Protein AF-A0A962RLP8-F1 (afdb_monomer)

Secondary structure (DSSP, 8-state):
-HHHHHHHHHHHHHHHHHHHHHHHHHHHHHT-HHHHTHHHHHHHHHHHHHHHHHHHHHHHHHHT-TTSHHHHHH--TTS-HHHHHHGGG-

Mean predicted aligned error: 3.67 Å

Nearest PDB structures (foldseek):
  5och-assembly4_H  TM=4.421E-01  e=5.356E+00  Homo sapiens
  7a0g-assembly1_HHH  TM=3.866E-01  e=5.660E+00  Serratia marcescens
  5och-assembly1_B  TM=4.647E-01  e=9.303E+00  Homo sapiens

Sequence (90 aa):
MYAELGHFALTLALAVALVQATLPHWGASRGDRSLMALAPSSALLGFALVALSFVCLVAGYLGSDFSITNVWENSHSAKPLIYKISGVWG

pLDDT: mean 93.96, std 4.46, range [79.25, 98.62]

Solvent-accessible surface area (backbone atoms only — not comparable to full-atom values): 4688 Å² total; per-residue (Å²): 108,50,65,59,53,15,53,51,30,40,54,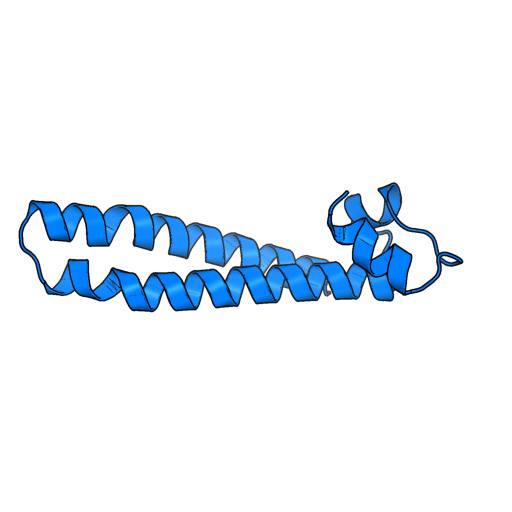50,20,50,56,34,45,53,48,40,62,45,44,20,52,53,14,60,76,69,70,37,65,72,38,38,60,44,35,66,59,31,48,54,51,26,50,52,24,43,52,50,18,50,52,24,50,49,51,32,36,75,69,57,41,59,88,41,64,68,36,48,76,48,47,60,88,87,54,56,68,72,56,28,59,60,26,75,79,108

Foldseek 3Di:
DLQVLLVVLLVVLVVLVVLLVPQLVVCVVVVNPVSVVSNVVSVVSSVVSNVSSLVSLLVCLQVCVVVPVLSVVQHDDPDDSVSSNVSSVD

Radius of gyration: 17.37 Å; Cα contacts (8 Å, |Δi|>4): 100; chains: 1; bounding box: 35×22×48 Å

Structure (mmCIF, N/CA/C/O backbone):
data_AF-A0A962RLP8-F1
#
_entry.id   AF-A0A962RLP8-F1
#
loop_
_atom_site.group_PDB
_atom_site.id
_atom_site.type_symbol
_atom_site.label_atom_id
_atom_site.label_alt_id
_atom_site.label_comp_id
_atom_site.label_asym_id
_atom_site.label_entity_id
_atom_site.label_seq_id
_atom_site.pdbx_PDB_ins_code
_atom_site.Cartn_x
_atom_site.Cartn_y
_atom_site.Cartn_z
_atom_site.occupancy
_atom_site.B_iso_or_equiv
_atom_site.auth_seq_id
_atom_site.auth_comp_id
_atom_site.auth_asym_id
_atom_site.auth_atom_id
_atom_site.pdbx_PDB_model_num
ATOM 1 N N . MET A 1 1 ? 10.375 -13.232 -9.134 1.00 79.25 1 MET A N 1
ATOM 2 C CA . MET A 1 1 ? 10.564 -12.966 -7.689 1.00 79.25 1 MET A CA 1
ATOM 3 C C . MET A 1 1 ? 9.940 -11.671 -7.187 1.00 79.25 1 MET A C 1
ATOM 5 O O . MET A 1 1 ? 9.172 -11.752 -6.237 1.00 79.25 1 MET A O 1
ATOM 9 N N . TYR A 1 2 ? 10.204 -10.491 -7.775 1.00 89.62 2 TYR A N 1
ATOM 10 C CA . TYR A 1 2 ? 9.555 -9.247 -7.307 1.00 89.62 2 TYR A CA 1
ATOM 11 C C . TYR A 1 2 ? 8.027 -9.292 -7.434 1.00 89.62 2 TYR A C 1
ATOM 13 O O . TYR A 1 2 ? 7.329 -8.879 -6.511 1.00 89.62 2 TYR A O 1
ATOM 21 N N . ALA A 1 3 ? 7.517 -9.856 -8.534 1.00 93.25 3 ALA A N 1
ATOM 22 C CA . ALA A 1 3 ? 6.085 -10.031 -8.753 1.00 93.25 3 ALA A CA 1
ATOM 23 C C . ALA A 1 3 ? 5.419 -10.855 -7.636 1.00 93.25 3 ALA A C 1
ATOM 25 O O . ALA A 1 3 ? 4.442 -10.401 -7.049 1.00 93.25 3 ALA A O 1
ATOM 26 N N . GLU A 1 4 ? 5.970 -12.027 -7.298 1.00 95.81 4 GLU A N 1
ATOM 27 C CA . GLU A 1 4 ? 5.407 -12.920 -6.274 1.00 95.81 4 GLU A CA 1
ATOM 28 C C . GLU A 1 4 ? 5.423 -12.274 -4.883 1.00 95.81 4 GLU A C 1
ATOM 30 O O . GLU A 1 4 ? 4.419 -12.317 -4.171 1.00 95.81 4 GLU A O 1
ATOM 35 N N . LEU A 1 5 ? 6.532 -11.619 -4.515 1.00 96.19 5 LEU A N 1
ATOM 36 C CA . LEU A 1 5 ? 6.654 -10.918 -3.234 1.00 96.19 5 LEU A CA 1
ATOM 37 C C . LEU A 1 5 ? 5.658 -9.757 -3.125 1.00 96.19 5 LEU A C 1
ATOM 39 O O . LEU A 1 5 ? 4.997 -9.612 -2.097 1.00 96.19 5 LEU A O 1
ATOM 43 N N . GLY A 1 6 ? 5.527 -8.953 -4.185 1.00 96.75 6 GLY A N 1
ATOM 44 C CA . GLY A 1 6 ? 4.567 -7.854 -4.226 1.00 96.75 6 GLY A CA 1
ATOM 45 C C . GLY A 1 6 ? 3.126 -8.350 -4.109 1.00 96.75 6 GLY A C 1
ATOM 46 O O . GLY A 1 6 ? 2.367 -7.847 -3.284 1.00 96.75 6 GLY A O 1
ATOM 47 N N . HIS A 1 7 ? 2.771 -9.401 -4.853 1.00 96.31 7 HIS A N 1
ATOM 48 C CA . HIS A 1 7 ? 1.431 -9.994 -4.804 1.00 96.31 7 HIS A CA 1
ATOM 49 C C . HIS A 1 7 ? 1.095 -10.563 -3.420 1.00 96.31 7 HIS A C 1
ATOM 51 O O . HIS A 1 7 ? -0.011 -10.362 -2.907 1.00 96.31 7 HIS A O 1
ATOM 57 N N . PHE A 1 8 ? 2.056 -11.241 -2.789 1.00 97.69 8 PHE A N 1
ATOM 58 C CA . PHE A 1 8 ? 1.903 -11.746 -1.428 1.00 97.69 8 PHE A CA 1
ATOM 59 C C . PHE A 1 8 ? 1.702 -10.605 -0.423 1.00 97.69 8 PHE A C 1
ATOM 61 O O . PHE A 1 8 ? 0.757 -10.643 0.369 1.00 97.69 8 PHE A O 1
ATOM 68 N N . ALA A 1 9 ? 2.535 -9.561 -0.490 1.00 98.06 9 ALA A N 1
ATOM 69 C CA . ALA A 1 9 ? 2.412 -8.387 0.371 1.00 98.06 9 ALA A CA 1
ATOM 70 C C . ALA A 1 9 ? 1.046 -7.701 0.210 1.00 98.06 9 ALA A C 1
ATOM 72 O O . ALA A 1 9 ? 0.412 -7.361 1.210 1.00 98.06 9 ALA A O 1
ATOM 73 N N . LEU A 1 10 ? 0.553 -7.563 -1.025 1.00 97.75 10 LEU A N 1
ATOM 74 C CA . LEU A 1 10 ? -0.755 -6.969 -1.308 1.00 97.75 10 LEU A CA 1
ATOM 75 C C . LEU A 1 10 ? -1.916 -7.824 -0.780 1.00 97.75 10 LEU A C 1
ATOM 77 O O . LEU A 1 10 ? -2.871 -7.295 -0.214 1.00 97.75 10 LEU A O 1
ATOM 81 N N . THR A 1 11 ? -1.816 -9.149 -0.907 1.00 98.38 11 THR A N 1
ATOM 82 C CA . THR A 1 11 ? -2.817 -10.082 -0.364 1.00 98.38 11 THR A CA 1
ATOM 83 C C . THR A 1 11 ? -2.876 -9.995 1.163 1.00 98.38 11 THR A C 1
ATOM 85 O O . THR A 1 11 ? -3.958 -9.967 1.750 1.00 98.38 11 THR A O 1
ATOM 88 N N . LEU A 1 12 ? -1.720 -9.887 1.824 1.00 98.25 12 LEU A N 1
ATOM 89 C CA . LEU A 1 12 ? -1.666 -9.688 3.270 1.00 98.25 12 LEU A CA 1
ATOM 90 C C . LEU A 1 12 ? -2.202 -8.306 3.673 1.00 98.25 12 LEU A C 1
ATOM 92 O O . LEU A 1 12 ? -2.929 -8.199 4.660 1.00 98.25 12 LEU A O 1
ATOM 96 N N . ALA A 1 13 ? -1.906 -7.262 2.892 1.00 98.56 13 ALA A N 1
ATOM 97 C CA . ALA A 1 13 ? -2.451 -5.924 3.113 1.00 98.56 13 ALA A CA 1
ATOM 98 C C . ALA A 1 13 ? -3.983 -5.928 3.071 1.00 98.56 13 ALA A C 1
ATOM 100 O O . ALA A 1 13 ? -4.614 -5.294 3.914 1.00 98.56 13 ALA A O 1
ATOM 101 N N . LEU A 1 14 ? -4.581 -6.686 2.146 1.00 98.44 14 LEU A N 1
ATOM 102 C CA . LEU A 1 14 ? -6.030 -6.864 2.068 1.00 98.44 14 LEU A CA 1
ATOM 103 C C . LEU A 1 14 ? -6.595 -7.500 3.345 1.00 98.44 14 LEU A C 1
ATOM 105 O O . LEU A 1 14 ? -7.581 -7.006 3.891 1.00 98.44 14 LEU A O 1
ATOM 109 N N . ALA A 1 15 ? -5.958 -8.554 3.862 1.00 98.38 15 ALA A N 1
ATOM 110 C CA . ALA A 1 15 ? -6.376 -9.176 5.117 1.00 98.38 15 ALA A CA 1
ATOM 111 C C . ALA A 1 15 ? -6.302 -8.188 6.298 1.00 98.38 15 ALA A C 1
ATOM 113 O O . ALA A 1 15 ? -7.243 -8.087 7.087 1.00 98.38 15 ALA A O 1
ATOM 114 N N . VAL A 1 16 ? -5.221 -7.404 6.386 1.00 98.31 16 VAL A N 1
ATOM 115 C CA . VAL A 1 16 ? -5.063 -6.358 7.411 1.00 98.31 16 VAL A CA 1
ATOM 116 C C . VAL A 1 16 ? -6.106 -5.249 7.246 1.00 98.31 16 VAL A C 1
ATOM 118 O O . VAL A 1 16 ? -6.662 -4.792 8.242 1.00 98.31 16 VAL A O 1
ATOM 121 N N . ALA A 1 17 ? -6.434 -4.857 6.014 1.00 98.12 17 ALA A N 1
ATOM 122 C CA . ALA A 1 17 ? -7.459 -3.856 5.732 1.00 98.12 17 ALA A CA 1
ATOM 123 C C . ALA A 1 17 ? -8.854 -4.322 6.173 1.00 98.12 17 ALA A C 1
ATOM 125 O O . ALA A 1 17 ? -9.606 -3.533 6.745 1.00 98.12 17 ALA A O 1
ATOM 126 N N . LEU A 1 18 ? -9.190 -5.604 5.985 1.00 98.12 18 LEU A N 1
ATOM 127 C CA . LEU A 1 18 ? -10.442 -6.173 6.497 1.00 98.12 18 LEU A CA 1
ATOM 128 C C . LEU A 1 18 ? -10.501 -6.112 8.028 1.00 98.12 18 LEU A C 1
ATOM 130 O O . LEU A 1 18 ? -11.524 -5.720 8.591 1.00 98.12 18 LEU A O 1
ATOM 134 N N . VAL A 1 19 ? -9.398 -6.439 8.705 1.00 96.81 19 VAL A N 1
ATOM 135 C CA . VAL A 1 19 ? -9.287 -6.315 10.167 1.00 96.81 19 VAL A CA 1
ATOM 136 C C . VAL A 1 19 ? -9.454 -4.858 10.605 1.00 96.81 19 VAL A C 1
ATOM 138 O O . VAL A 1 19 ? -10.265 -4.579 11.488 1.00 96.81 19 VAL A O 1
ATOM 141 N N . GLN A 1 20 ? -8.745 -3.926 9.964 1.00 97.19 20 GLN A N 1
ATOM 142 C CA . GLN A 1 20 ? -8.808 -2.492 10.256 1.00 97.19 20 GLN A CA 1
ATOM 143 C C . GLN A 1 20 ? -10.201 -1.896 10.014 1.00 97.19 20 GLN A C 1
ATOM 145 O O . GLN A 1 20 ? -10.624 -1.013 10.758 1.00 97.19 20 GLN A O 1
ATOM 150 N N . ALA A 1 21 ? -10.917 -2.356 8.987 1.00 96.81 21 ALA A N 1
ATOM 151 C CA . ALA A 1 21 ? -12.254 -1.867 8.659 1.00 96.81 21 ALA A CA 1
ATOM 152 C C . ALA A 1 21 ? -13.325 -2.404 9.620 1.00 96.81 21 ALA A C 1
ATOM 154 O O . ALA A 1 21 ? -14.287 -1.702 9.926 1.00 96.81 21 ALA A O 1
ATOM 155 N N . THR A 1 22 ? -13.169 -3.639 10.104 1.00 97.38 22 THR A N 1
ATOM 156 C CA . THR A 1 22 ? -14.206 -4.325 10.890 1.00 97.38 22 THR A CA 1
ATOM 157 C C . THR A 1 22 ? -14.005 -4.195 12.398 1.00 97.38 22 THR A C 1
ATOM 159 O O . THR A 1 22 ? -14.920 -3.747 13.093 1.00 97.38 22 THR A O 1
ATOM 162 N N . LEU A 1 23 ? -12.830 -4.552 12.930 1.00 96.62 23 LEU A N 1
ATOM 163 C CA . LEU A 1 23 ? -12.638 -4.687 14.379 1.00 96.62 23 LEU A CA 1
ATOM 164 C C . LEU A 1 23 ? -12.692 -3.350 15.130 1.00 96.62 23 LEU A C 1
ATOM 166 O O . LEU A 1 23 ? -13.447 -3.272 16.099 1.00 96.62 23 LEU A O 1
ATOM 170 N N . PRO A 1 24 ? -11.989 -2.279 14.713 1.00 96.19 24 PRO A N 1
ATOM 171 C CA . PRO A 1 24 ? -12.073 -0.994 15.400 1.00 96.19 24 PRO A CA 1
ATOM 172 C C . PRO A 1 24 ? -13.457 -0.357 15.296 1.00 9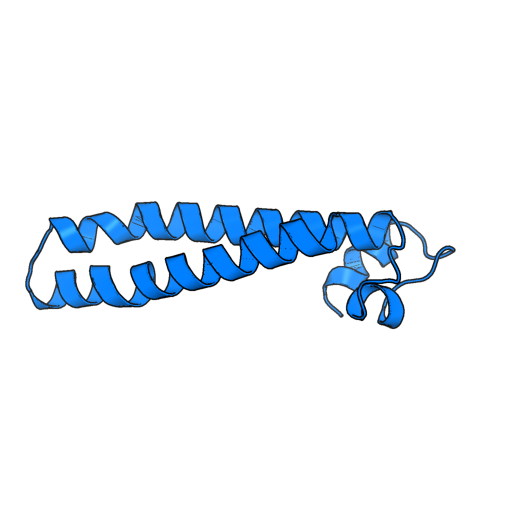6.19 24 PRO A C 1
ATOM 174 O O . PRO A 1 24 ? -13.918 0.262 16.253 1.00 96.19 24 PRO A O 1
ATOM 177 N N . HIS A 1 25 ? -14.140 -0.537 14.160 1.00 94.75 25 HIS A N 1
ATOM 178 C CA . HIS A 1 25 ? -15.499 -0.034 13.968 1.00 94.75 25 HIS A CA 1
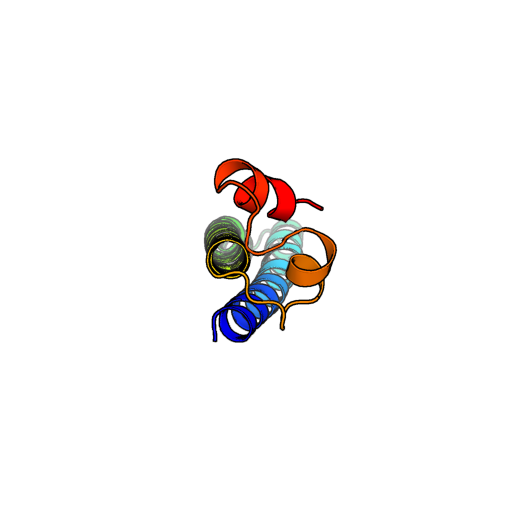ATOM 179 C C . HIS A 1 25 ? -16.486 -0.738 14.906 1.00 94.75 25 HIS A C 1
ATOM 181 O O . HIS A 1 25 ? -17.271 -0.093 15.605 1.00 94.75 25 HIS A O 1
ATOM 187 N N . TRP A 1 26 ? -16.389 -2.065 15.000 1.00 96.62 26 TRP A N 1
ATOM 188 C CA . TRP A 1 26 ? -17.180 -2.837 15.949 1.00 96.62 26 TRP A CA 1
ATOM 189 C C . TRP A 1 26 ? -16.827 -2.504 17.405 1.00 96.62 26 TRP A C 1
ATOM 191 O O . TRP A 1 26 ? -17.726 -2.318 18.227 1.00 96.62 26 TRP A O 1
ATOM 201 N N . GLY A 1 27 ? -15.540 -2.331 17.713 1.00 96.50 27 GLY A N 1
ATOM 202 C CA . GLY A 1 27 ? -15.056 -1.880 19.017 1.00 96.50 27 GLY A CA 1
ATOM 203 C C . GLY A 1 27 ? -15.654 -0.540 19.433 1.00 96.50 2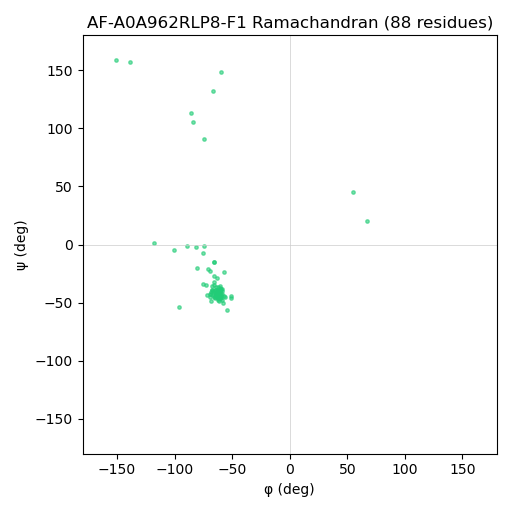7 GLY A C 1
ATOM 204 O O . GLY A 1 27 ? -16.166 -0.416 20.544 1.00 96.50 27 GLY A O 1
ATOM 205 N N . ALA A 1 28 ? -15.690 0.430 18.517 1.00 95.38 28 ALA A N 1
ATOM 206 C CA . ALA A 1 28 ? -16.308 1.731 18.753 1.00 95.38 28 ALA A CA 1
ATOM 207 C C . ALA A 1 28 ? -17.809 1.611 19.059 1.00 95.38 28 ALA A C 1
ATOM 209 O O . ALA A 1 28 ? -18.294 2.265 19.980 1.00 95.38 28 ALA A O 1
ATOM 210 N N . SER A 1 29 ? -18.531 0.726 18.358 1.00 95.31 29 SER A N 1
ATOM 211 C CA . SER A 1 29 ? -19.963 0.492 18.614 1.00 95.31 29 SER A CA 1
ATOM 212 C C . SER A 1 29 ? -20.252 -0.123 19.991 1.00 95.31 29 SER A C 1
ATOM 214 O O . SER A 1 29 ? -21.328 0.088 20.546 1.00 95.31 29 SER A O 1
ATOM 216 N N . ARG A 1 30 ? -19.294 -0.868 20.560 1.00 94.81 30 ARG A N 1
ATOM 217 C CA . ARG A 1 30 ? -19.417 -1.530 21.870 1.00 94.81 30 ARG A CA 1
ATOM 218 C C . ARG A 1 30 ? -18.724 -0.790 23.016 1.00 94.81 30 ARG A C 1
ATOM 220 O O . ARG A 1 30 ? -18.833 -1.222 24.159 1.00 94.81 30 ARG A O 1
ATOM 227 N N . GLY A 1 31 ? -18.004 0.295 22.728 1.00 94.69 31 GLY A N 1
ATOM 228 C CA . GLY A 1 31 ? -17.151 0.972 23.709 1.00 94.69 31 GLY A CA 1
ATOM 229 C C . GLY A 1 31 ? -15.938 0.140 24.152 1.00 94.69 31 GLY A C 1
ATOM 230 O O . GLY A 1 31 ? -15.372 0.397 25.216 1.00 94.69 31 GLY A O 1
ATOM 231 N N . ASP A 1 32 ? -15.533 -0.859 23.362 1.00 96.62 32 ASP A N 1
ATOM 232 C CA . ASP A 1 32 ? -14.404 -1.732 23.677 1.00 96.62 32 ASP A CA 1
ATOM 233 C C . ASP A 1 32 ? -13.082 -1.089 23.240 1.00 96.62 32 ASP A C 1
ATOM 235 O O . ASP A 1 32 ? -12.725 -1.049 22.057 1.00 96.62 32 ASP A O 1
ATOM 239 N N . ARG A 1 33 ? -12.323 -0.607 24.229 1.00 94.75 33 ARG A N 1
ATOM 240 C CA . ARG A 1 33 ? -11.033 0.060 24.011 1.00 94.75 33 ARG A CA 1
ATOM 241 C C . ARG A 1 33 ? -9.980 -0.854 23.389 1.00 94.75 33 ARG A C 1
ATOM 243 O O . ARG A 1 33 ? -9.104 -0.347 22.693 1.00 94.75 33 ARG A O 1
ATOM 250 N N . SER A 1 34 ? -10.044 -2.165 23.626 1.00 95.25 34 SER A N 1
ATOM 251 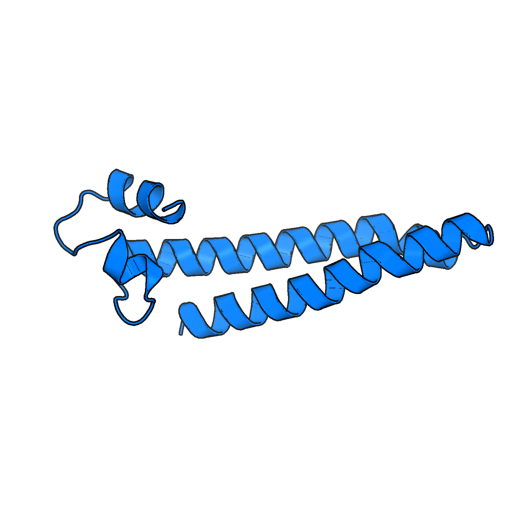C CA . SER A 1 34 ? -9.054 -3.111 23.099 1.00 95.25 34 SER A CA 1
ATOM 252 C C . SER A 1 34 ? -9.173 -3.246 21.580 1.00 95.25 34 SER A C 1
ATOM 254 O O . SER A 1 34 ? -8.182 -3.119 20.863 1.00 95.25 34 SER A O 1
ATOM 256 N N . LEU A 1 35 ? -10.403 -3.383 21.080 1.00 94.75 35 LEU A N 1
ATOM 257 C CA . LEU A 1 35 ? -10.701 -3.448 19.652 1.00 94.75 35 LEU A CA 1
ATOM 258 C C . LEU A 1 35 ? -10.431 -2.112 18.952 1.00 94.75 35 LEU A C 1
ATOM 260 O O . LEU A 1 35 ? -9.885 -2.090 17.850 1.00 94.75 35 LEU A O 1
ATOM 264 N N . MET A 1 36 ? -10.748 -0.989 19.603 1.00 96.38 36 MET A N 1
ATOM 265 C CA . MET A 1 36 ? -10.436 0.345 19.075 1.00 96.38 36 MET A CA 1
ATOM 266 C C . MET A 1 36 ? -8.924 0.585 18.951 1.00 96.38 36 MET A C 1
ATOM 268 O O . MET A 1 36 ? -8.478 1.199 17.981 1.00 96.38 36 MET A O 1
ATOM 272 N N . ALA A 1 37 ? -8.123 0.071 19.891 1.00 96.25 37 ALA A N 1
ATOM 273 C CA . ALA A 1 37 ? -6.668 0.225 19.883 1.00 96.25 37 ALA A CA 1
ATOM 274 C C . ALA A 1 37 ? -5.975 -0.485 18.704 1.00 96.25 37 ALA A C 1
ATOM 276 O O . ALA A 1 37 ? -4.831 -0.162 18.390 1.00 96.25 37 ALA A O 1
ATOM 277 N N . LEU A 1 38 ? -6.660 -1.401 18.007 1.00 96.69 38 LEU A N 1
ATOM 278 C CA . LEU A 1 38 ? -6.129 -2.062 16.811 1.00 96.69 38 LEU A CA 1
ATOM 279 C C . LEU A 1 38 ? -6.045 -1.130 15.592 1.00 96.69 38 LEU A C 1
ATOM 281 O O . LEU A 1 38 ? -5.272 -1.412 14.675 1.00 96.69 38 LEU A O 1
ATOM 285 N N . ALA A 1 39 ? -6.802 -0.026 15.561 1.00 96.12 39 ALA A N 1
ATOM 286 C CA . ALA A 1 39 ? -6.837 0.899 14.424 1.00 96.12 39 ALA A CA 1
ATOM 287 C C . ALA A 1 39 ? -5.450 1.436 14.009 1.00 96.12 39 ALA A C 1
ATOM 289 O O . ALA A 1 39 ? -5.074 1.237 12.853 1.00 96.12 39 ALA A O 1
ATOM 290 N N . PRO A 1 40 ? -4.653 2.075 14.891 1.00 97.06 40 PRO A N 1
ATOM 291 C CA . PRO A 1 40 ? -3.357 2.627 14.497 1.00 97.06 40 PRO A CA 1
ATOM 292 C C . PRO A 1 40 ? -2.357 1.551 14.052 1.00 97.06 40 PRO A C 1
ATOM 294 O O . PRO A 1 40 ? -1.665 1.732 13.052 1.00 97.06 40 PRO A O 1
ATOM 297 N N . SER A 1 41 ? -2.290 0.415 14.753 1.00 96.81 41 SER A N 1
ATOM 298 C CA . SER A 1 41 ? -1.346 -0.659 14.421 1.00 96.81 41 SER A CA 1
ATOM 299 C C . SER A 1 41 ? -1.683 -1.337 13.093 1.00 96.81 41 SER A C 1
ATOM 301 O O . SER A 1 41 ? -0.784 -1.577 12.288 1.00 96.81 41 SER A O 1
ATOM 303 N N . SER A 1 42 ? -2.966 -1.612 12.839 1.00 97.44 42 SER A N 1
ATOM 304 C CA . SER A 1 42 ? -3.408 -2.183 11.561 1.00 97.44 42 SER A CA 1
ATOM 305 C C . SER A 1 42 ? -3.230 -1.203 10.398 1.00 97.44 42 SER A C 1
ATOM 307 O O . SER A 1 42 ? -2.783 -1.627 9.337 1.00 97.44 42 SER A O 1
ATOM 309 N N . ALA A 1 43 ? -3.433 0.101 10.617 1.00 97.94 43 ALA A N 1
ATOM 310 C CA . ALA A 1 43 ? -3.155 1.133 9.616 1.00 97.94 43 ALA A CA 1
ATOM 311 C C . ALA A 1 43 ? -1.675 1.203 9.226 1.00 97.94 43 ALA A C 1
ATOM 313 O O . ALA A 1 43 ? -1.349 1.228 8.039 1.00 97.94 43 ALA A O 1
ATOM 314 N N . LEU A 1 44 ? -0.771 1.193 10.210 1.00 98.44 44 LEU A N 1
ATOM 315 C CA . LEU A 1 44 ? 0.673 1.204 9.958 1.00 98.44 44 LEU A CA 1
ATOM 316 C C . LEU A 1 44 ? 1.130 -0.064 9.231 1.00 98.44 44 LEU A C 1
ATOM 318 O O . LEU A 1 44 ? 1.901 0.021 8.274 1.00 98.44 44 LEU A O 1
ATOM 322 N N . LEU A 1 45 ? 0.631 -1.229 9.650 1.00 98.31 45 LEU A N 1
ATOM 323 C CA . LEU A 1 45 ? 0.947 -2.498 9.001 1.00 98.31 45 LEU A CA 1
ATOM 324 C C . LEU A 1 45 ? 0.402 -2.546 7.566 1.00 98.31 45 LEU A C 1
ATOM 326 O O . LEU A 1 45 ? 1.132 -2.917 6.650 1.00 98.31 45 LEU A O 1
ATOM 330 N N . GLY A 1 46 ? -0.847 -2.127 7.357 1.00 98.56 46 GLY A N 1
ATOM 331 C CA . GLY A 1 46 ? -1.464 -2.044 6.035 1.00 98.56 46 GLY A CA 1
ATOM 332 C C . GLY A 1 46 ? -0.689 -1.112 5.106 1.00 98.56 46 GLY A C 1
ATOM 333 O O . GLY A 1 46 ? -0.352 -1.502 3.989 1.00 98.56 46 GLY A O 1
ATOM 334 N N . PHE A 1 47 ? -0.315 0.076 5.589 1.00 98.50 47 PHE A N 1
ATOM 335 C CA . PHE A 1 47 ? 0.522 1.013 4.839 1.00 98.50 47 PHE A CA 1
ATOM 336 C C . PHE A 1 47 ? 1.873 0.397 4.457 1.00 98.50 47 PHE A C 1
ATOM 338 O O . PHE A 1 47 ? 2.262 0.462 3.292 1.00 98.50 47 PHE A O 1
ATOM 345 N N . ALA A 1 48 ? 2.568 -0.238 5.404 1.00 98.62 48 ALA A N 1
ATOM 346 C CA . ALA A 1 48 ? 3.863 -0.861 5.146 1.00 98.62 48 ALA A CA 1
ATOM 347 C C . ALA A 1 48 ? 3.774 -1.975 4.088 1.00 98.62 48 ALA A C 1
ATOM 349 O O . ALA A 1 48 ? 4.632 -2.060 3.210 1.00 98.62 48 ALA A O 1
ATOM 350 N N . LEU A 1 49 ? 2.723 -2.798 4.132 1.00 98.62 49 LEU A N 1
ATOM 351 C CA . LEU A 1 49 ? 2.509 -3.883 3.172 1.00 98.62 49 LEU A CA 1
ATOM 352 C C . LEU A 1 49 ? 2.168 -3.364 1.769 1.00 98.62 49 LEU A C 1
ATOM 354 O O . LEU A 1 49 ? 2.728 -3.851 0.785 1.00 98.62 49 LEU A O 1
ATOM 358 N N . VAL A 1 50 ? 1.308 -2.346 1.668 1.00 98.44 50 VAL A N 1
ATOM 359 C CA . VAL A 1 50 ? 1.004 -1.687 0.385 1.00 98.44 50 VAL A CA 1
ATOM 360 C C . VAL A 1 50 ? 2.254 -1.016 -0.183 1.00 98.44 50 VAL A C 1
ATOM 362 O O . VAL A 1 50 ? 2.556 -1.188 -1.363 1.00 98.44 50 VAL A O 1
ATOM 365 N N . ALA A 1 51 ? 3.021 -0.305 0.648 1.00 98.31 51 ALA A N 1
ATOM 366 C CA . ALA A 1 51 ? 4.265 0.335 0.233 1.00 98.31 51 ALA A CA 1
ATOM 367 C C . ALA A 1 51 ? 5.292 -0.695 -0.264 1.00 98.31 51 ALA A C 1
ATOM 369 O O . ALA A 1 51 ? 5.902 -0.493 -1.313 1.00 98.31 51 ALA A O 1
ATOM 370 N N . LEU A 1 52 ? 5.439 -1.828 0.430 1.00 98.31 52 LEU A N 1
ATOM 371 C CA . LEU A 1 52 ? 6.301 -2.928 -0.004 1.00 98.31 52 LEU A CA 1
ATOM 372 C C . LEU A 1 52 ? 5.860 -3.493 -1.362 1.00 98.31 52 LEU A C 1
ATOM 374 O O . LEU A 1 52 ? 6.697 -3.673 -2.249 1.00 98.31 52 LEU A O 1
ATOM 378 N N . SER A 1 53 ? 4.557 -3.730 -1.550 1.00 97.62 53 SER A N 1
ATOM 379 C CA . SER A 1 53 ? 4.010 -4.177 -2.837 1.00 97.62 53 SER A CA 1
ATOM 380 C C . SER A 1 53 ? 4.299 -3.174 -3.953 1.00 97.62 53 SER A C 1
ATOM 382 O O . SER A 1 53 ? 4.702 -3.562 -5.051 1.00 97.62 53 SER A O 1
ATOM 384 N N . PHE A 1 54 ? 4.128 -1.882 -3.677 1.00 96.75 54 PHE A N 1
ATOM 385 C CA . PHE A 1 54 ? 4.392 -0.821 -4.642 1.00 96.75 54 PHE A CA 1
ATOM 386 C C . PHE A 1 54 ? 5.878 -0.745 -5.021 1.00 96.75 54 PHE A C 1
ATOM 388 O O . PHE A 1 54 ? 6.210 -0.673 -6.203 1.00 96.75 54 PHE A O 1
ATOM 395 N N . VAL A 1 55 ? 6.789 -0.852 -4.049 1.00 96.88 55 VAL A N 1
ATOM 396 C CA . VAL A 1 55 ? 8.238 -0.907 -4.308 1.00 96.88 55 VAL A CA 1
ATOM 397 C C . VAL A 1 55 ? 8.606 -2.122 -5.167 1.00 96.88 55 VAL A C 1
ATOM 399 O O . VAL A 1 55 ? 9.420 -1.993 -6.082 1.00 96.88 55 VAL A O 1
ATOM 402 N N . CYS A 1 56 ? 7.982 -3.283 -4.936 1.00 96.44 56 CYS A N 1
ATOM 403 C CA . CYS A 1 56 ? 8.187 -4.466 -5.777 1.00 96.44 56 CYS A CA 1
ATOM 404 C C . CYS A 1 56 ? 7.732 -4.230 -7.227 1.00 96.44 56 CYS A C 1
ATOM 406 O O . CYS A 1 56 ? 8.427 -4.638 -8.159 1.00 96.44 56 CYS A O 1
ATOM 408 N N . LEU A 1 57 ? 6.607 -3.536 -7.430 1.00 95.56 57 LEU A N 1
ATOM 409 C CA . LEU A 1 57 ? 6.132 -3.171 -8.766 1.00 95.56 57 LEU A CA 1
ATOM 410 C C . LEU A 1 57 ? 7.103 -2.208 -9.465 1.00 95.56 57 LEU A C 1
ATOM 412 O O . LEU A 1 57 ? 7.484 -2.449 -10.610 1.00 95.56 57 LEU A O 1
ATOM 416 N N . VAL A 1 58 ? 7.569 -1.167 -8.766 1.00 95.31 58 VAL A N 1
ATOM 417 C CA . VAL A 1 58 ? 8.584 -0.231 -9.284 1.00 95.31 58 VAL A CA 1
ATOM 418 C C . VAL A 1 58 ? 9.855 -0.984 -9.688 1.00 95.31 58 VAL A C 1
ATOM 420 O O . VAL A 1 58 ? 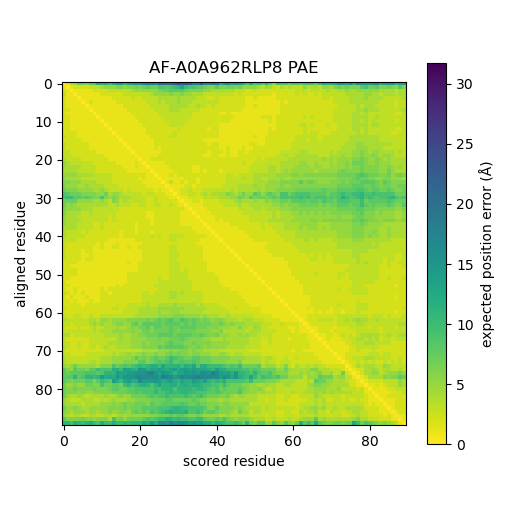10.381 -0.749 -10.775 1.00 95.31 58 VAL A O 1
ATOM 423 N N . ALA A 1 59 ? 10.325 -1.929 -8.869 1.00 94.56 59 ALA A N 1
ATOM 424 C CA . ALA A 1 59 ? 11.479 -2.765 -9.203 1.00 94.56 59 ALA A CA 1
ATOM 425 C C . ALA A 1 59 ? 11.257 -3.576 -10.495 1.00 94.56 59 ALA A C 1
ATOM 427 O O . ALA A 1 59 ? 12.169 -3.664 -11.319 1.00 94.56 59 ALA A O 1
ATOM 428 N N . GLY A 1 60 ? 10.038 -4.084 -10.720 1.00 93.62 60 GLY A N 1
ATOM 429 C CA . GLY A 1 60 ? 9.639 -4.722 -11.979 1.00 93.62 60 GLY A CA 1
ATOM 430 C C . GLY A 1 60 ? 9.751 -3.786 -13.189 1.00 93.62 60 GLY A C 1
ATOM 431 O O . GLY A 1 60 ? 10.331 -4.162 -14.207 1.00 93.62 60 GLY A O 1
ATOM 432 N N . TYR A 1 61 ? 9.296 -2.534 -13.068 1.00 93.50 61 TYR A N 1
ATOM 433 C CA . TYR A 1 61 ? 9.447 -1.521 -14.125 1.00 93.50 61 TYR A CA 1
ATOM 434 C C . TYR A 1 61 ? 10.909 -1.178 -14.418 1.00 93.50 61 TYR A C 1
ATOM 436 O O . TYR A 1 61 ? 11.298 -1.081 -15.585 1.00 93.50 61 TYR A O 1
ATOM 444 N N . LEU A 1 62 ? 11.729 -1.009 -13.377 1.00 91.44 62 LEU A N 1
ATOM 445 C CA . LEU A 1 62 ? 13.157 -0.706 -13.512 1.00 91.44 62 LEU A CA 1
ATOM 446 C C . LEU A 1 62 ? 13.911 -1.858 -14.191 1.00 91.44 62 LEU A C 1
ATOM 448 O O . LEU A 1 62 ? 14.699 -1.622 -15.109 1.00 91.44 62 LEU A O 1
ATOM 452 N N . GLY A 1 63 ? 13.611 -3.095 -13.786 1.00 90.69 63 GLY A N 1
ATOM 453 C CA . GLY A 1 63 ? 14.165 -4.321 -14.363 1.00 90.69 63 GLY A CA 1
ATOM 454 C C . GLY A 1 63 ? 13.581 -4.705 -15.724 1.00 90.69 63 GLY A C 1
ATOM 455 O O . GLY A 1 63 ? 14.111 -5.604 -16.366 1.00 90.69 63 GLY A O 1
ATOM 456 N N . SER A 1 64 ? 12.537 -4.010 -16.194 1.00 90.56 64 SER A N 1
ATOM 457 C CA . SER A 1 64 ? 11.789 -4.364 -17.414 1.0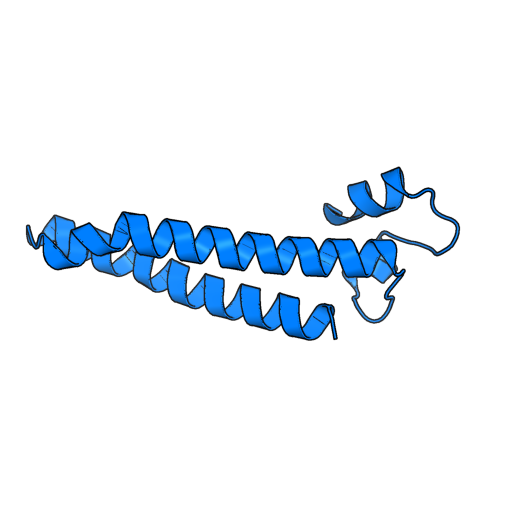0 90.56 64 SER A CA 1
ATOM 458 C C . SER A 1 64 ? 11.269 -5.812 -17.373 1.00 90.56 64 SER A C 1
ATOM 460 O O . SER A 1 64 ? 11.409 -6.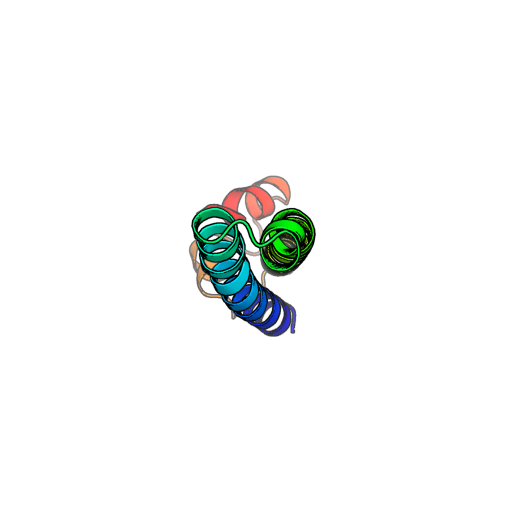567 -18.332 1.00 90.56 64 SER A O 1
ATOM 462 N N . ASP A 1 65 ? 10.698 -6.206 -16.232 1.00 91.19 65 ASP A N 1
ATOM 463 C CA . ASP A 1 65 ? 10.128 -7.537 -16.015 1.00 91.19 65 ASP A CA 1
ATOM 464 C C . ASP A 1 65 ? 8.786 -7.681 -16.750 1.00 91.19 65 ASP A C 1
ATOM 466 O O . ASP A 1 65 ? 7.718 -7.370 -16.221 1.00 91.19 65 ASP A O 1
ATOM 470 N N . PHE A 1 66 ? 8.848 -8.159 -17.992 1.00 91.19 66 PHE A N 1
ATOM 471 C CA . PHE A 1 66 ? 7.683 -8.332 -18.863 1.00 91.19 66 PHE A CA 1
ATOM 472 C C . PHE A 1 66 ? 6.789 -9.525 -18.497 1.00 91.19 66 PHE A C 1
ATOM 474 O O . PHE A 1 66 ? 5.772 -9.733 -19.154 1.00 91.19 66 PHE A O 1
ATOM 481 N N . SER A 1 67 ? 7.127 -10.306 -17.462 1.00 91.62 67 SER A N 1
ATOM 482 C CA . SER A 1 67 ? 6.195 -11.311 -16.926 1.00 91.62 67 SER A CA 1
ATOM 483 C C . SER A 1 67 ? 5.002 -10.662 -16.216 1.00 91.62 67 SER A C 1
ATOM 485 O O . SER A 1 67 ? 3.934 -11.261 -16.105 1.00 91.62 67 SER A O 1
ATOM 487 N N . ILE A 1 68 ? 5.171 -9.415 -15.765 1.00 91.50 68 ILE A N 1
ATOM 488 C CA . ILE A 1 68 ? 4.114 -8.601 -15.178 1.00 91.50 68 ILE A CA 1
ATOM 489 C C . ILE A 1 68 ? 3.374 -7.897 -16.315 1.00 91.50 68 ILE A C 1
ATOM 491 O O . ILE A 1 68 ? 3.922 -6.995 -16.949 1.00 91.50 68 ILE A O 1
ATOM 495 N N . THR A 1 69 ? 2.106 -8.253 -16.532 1.00 91.88 69 THR A N 1
ATOM 496 C CA . THR A 1 69 ? 1.279 -7.691 -17.616 1.00 91.88 69 THR A CA 1
ATOM 497 C C . THR A 1 69 ? 1.291 -6.163 -17.630 1.00 91.88 69 THR A C 1
ATOM 499 O O . THR A 1 69 ? 1.526 -5.559 -18.667 1.00 91.88 69 THR A O 1
ATOM 502 N N . ASN A 1 70 ? 1.152 -5.525 -16.466 1.00 91.31 70 ASN A N 1
ATOM 503 C CA . ASN A 1 70 ? 1.166 -4.067 -16.363 1.00 91.31 70 ASN A CA 1
ATOM 504 C C . ASN A 1 70 ? 2.495 -3.440 -16.845 1.00 91.31 70 ASN A C 1
ATOM 506 O O . ASN A 1 70 ? 2.467 -2.410 -17.516 1.00 91.31 70 ASN A O 1
ATOM 510 N N . VAL A 1 71 ? 3.643 -4.079 -16.570 1.00 91.56 71 VAL A N 1
ATOM 511 C CA . VAL A 1 71 ? 4.965 -3.636 -17.059 1.00 91.56 71 VAL A CA 1
ATOM 512 C C . VAL A 1 71 ? 5.064 -3.819 -18.571 1.00 91.56 71 VAL A C 1
ATOM 514 O O . VAL A 1 71 ? 5.597 -2.943 -19.250 1.00 91.56 71 VAL A O 1
ATOM 517 N N . TRP A 1 72 ? 4.556 -4.935 -19.099 1.00 91.81 72 TRP A N 1
ATOM 518 C CA . TRP A 1 72 ? 4.529 -5.203 -20.538 1.00 91.81 72 TRP A CA 1
ATOM 519 C C . TRP A 1 72 ? 3.686 -4.176 -21.308 1.00 91.81 72 TRP A C 1
ATOM 521 O O . TRP A 1 72 ? 4.108 -3.719 -22.368 1.00 91.81 72 TRP A O 1
ATOM 531 N N . GLU A 1 73 ? 2.548 -3.755 -20.757 1.00 90.38 73 GLU A N 1
ATOM 532 C CA . GLU A 1 73 ? 1.658 -2.775 -21.396 1.00 90.38 73 GLU A CA 1
ATOM 533 C C . GLU A 1 73 ? 2.225 -1.345 -21.374 1.00 90.38 73 GLU A C 1
ATOM 535 O O . GLU A 1 73 ? 2.038 -0.598 -22.334 1.00 90.38 73 GLU A O 1
ATOM 54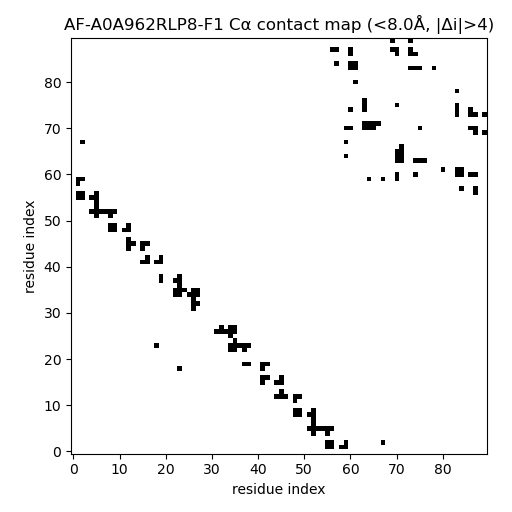0 N N . ASN A 1 74 ? 2.943 -0.953 -20.310 1.00 90.12 74 ASN A N 1
ATOM 541 C CA . ASN A 1 74 ? 3.288 0.459 -20.058 1.00 90.12 74 ASN A CA 1
ATOM 542 C C . ASN A 1 74 ? 4.802 0.763 -20.057 1.00 90.12 74 ASN A C 1
ATOM 544 O O . ASN A 1 74 ? 5.227 1.913 -19.852 1.00 90.12 74 ASN A O 1
ATOM 548 N N . SER A 1 75 ? 5.654 -0.236 -20.311 1.00 89.06 75 SER A N 1
ATOM 549 C CA . SER A 1 75 ? 7.116 -0.099 -20.319 1.00 89.06 75 SER A CA 1
ATOM 550 C C . SER A 1 75 ? 7.781 -0.856 -21.471 1.00 89.06 75 SER A C 1
ATOM 552 O O . SER A 1 75 ? 7.252 -1.811 -22.020 1.00 89.06 75 SER A O 1
ATOM 554 N N . HIS A 1 76 ? 8.983 -0.422 -21.845 1.00 85.88 76 HIS A N 1
ATOM 555 C CA . HIS A 1 76 ? 9.850 -1.107 -22.806 1.00 85.88 76 HIS A CA 1
ATOM 556 C C . HIS A 1 76 ? 11.318 -0.815 -22.479 1.00 85.88 76 HIS A C 1
ATOM 558 O O . HIS A 1 76 ? 11.641 0.177 -21.818 1.00 85.88 76 HIS A O 1
ATOM 564 N N . SER A 1 77 ? 12.233 -1.669 -22.941 1.00 83.31 77 SER A N 1
ATOM 565 C CA . SER A 1 77 ? 13.630 -1.673 -22.478 1.00 83.31 77 SER A CA 1
ATOM 566 C C . SER A 1 77 ? 14.365 -0.347 -22.704 1.00 83.31 77 SER A C 1
ATOM 568 O O . SER A 1 77 ? 15.098 0.086 -21.816 1.00 83.31 77 SER A O 1
ATOM 570 N N . ALA A 1 78 ? 14.115 0.324 -23.834 1.00 86.62 78 ALA A N 1
ATOM 571 C CA . ALA A 1 78 ? 14.749 1.592 -24.217 1.00 86.62 78 ALA A CA 1
ATOM 572 C C . ALA A 1 78 ? 14.122 2.845 -23.570 1.00 86.62 78 ALA A C 1
ATOM 574 O O . ALA A 1 78 ? 14.598 3.958 -23.794 1.00 86.62 78 ALA A O 1
ATOM 575 N N . LYS A 1 79 ? 13.055 2.688 -22.775 1.00 86.25 79 LYS A N 1
ATOM 576 C CA . LYS A 1 79 ? 12.354 3.812 -22.148 1.00 86.25 79 LYS A CA 1
ATOM 577 C C . LYS A 1 79 ? 13.266 4.488 -21.106 1.00 86.25 79 LYS A C 1
ATOM 579 O O . LYS A 1 79 ? 13.832 3.783 -20.266 1.00 86.25 79 LYS A O 1
ATOM 584 N N . PRO A 1 80 ? 13.416 5.825 -21.095 1.00 90.69 80 PRO A N 1
ATOM 585 C CA . PRO A 1 80 ? 14.206 6.495 -20.063 1.00 90.69 80 PRO A CA 1
ATOM 586 C C . PRO A 1 80 ? 13.656 6.225 -18.654 1.00 90.69 80 PRO A C 1
ATOM 588 O O . PRO A 1 80 ? 12.448 6.081 -18.468 1.00 90.69 80 PRO A O 1
ATOM 591 N N . LEU A 1 81 ? 14.544 6.192 -17.654 1.00 87.94 81 LEU A N 1
ATOM 592 C CA . LEU A 1 81 ? 14.236 5.782 -16.274 1.00 87.94 81 LEU A CA 1
ATOM 593 C C . LEU A 1 81 ? 13.022 6.496 -15.666 1.00 87.94 81 LEU A C 1
ATOM 595 O O . LEU A 1 81 ? 12.145 5.849 -15.099 1.00 87.94 81 LEU A O 1
ATOM 599 N N . ILE A 1 82 ? 12.942 7.817 -15.832 1.00 88.12 82 ILE A N 1
ATOM 600 C CA . ILE A 1 82 ? 11.842 8.620 -15.286 1.00 88.12 82 ILE A CA 1
ATOM 601 C C . ILE A 1 82 ? 10.478 8.185 -15.840 1.00 88.12 82 ILE A C 1
ATOM 603 O O . ILE A 1 82 ? 9.501 8.123 -15.099 1.00 88.12 82 ILE A O 1
ATOM 607 N N . TYR A 1 83 ? 10.434 7.782 -17.112 1.00 88.38 83 TYR A N 1
ATOM 608 C CA . TYR A 1 83 ? 9.220 7.314 -17.773 1.00 88.38 83 TYR A CA 1
ATOM 609 C C . TYR A 1 83 ? 8.878 5.853 -17.459 1.00 88.38 83 TYR A C 1
ATOM 611 O O . TYR A 1 83 ? 7.735 5.434 -17.659 1.00 88.38 83 TYR A O 1
ATOM 619 N N . LYS A 1 84 ? 9.854 5.059 -16.997 1.00 87.56 84 LYS A N 1
ATOM 620 C CA . LYS A 1 84 ? 9.594 3.725 -16.436 1.00 87.56 84 LYS A CA 1
ATOM 621 C C . LYS A 1 84 ? 8.929 3.851 -15.069 1.00 87.56 84 LYS A C 1
ATOM 623 O O . LYS A 1 84 ? 7.945 3.174 -14.821 1.00 87.56 84 LYS A O 1
ATOM 628 N N . ILE A 1 85 ? 9.409 4.763 -14.222 1.00 87.69 85 ILE A N 1
ATOM 629 C CA . ILE A 1 85 ? 8.806 5.017 -12.904 1.00 87.69 85 ILE A CA 1
ATOM 630 C C . ILE A 1 85 ? 7.403 5.616 -13.051 1.00 87.69 85 ILE A C 1
ATOM 632 O O . ILE A 1 85 ? 6.486 5.186 -12.361 1.00 87.69 85 ILE A O 1
ATOM 636 N N . SER A 1 86 ? 7.205 6.574 -13.963 1.00 88.75 86 SER A N 1
ATOM 637 C CA . SER A 1 86 ? 5.878 7.168 -14.169 1.00 88.75 86 SER A CA 1
ATOM 638 C C . SER A 1 86 ? 4.857 6.165 -14.717 1.00 88.75 86 SER A C 1
ATOM 640 O O . SER A 1 86 ? 3.688 6.262 -14.370 1.00 88.75 86 SER A O 1
ATOM 642 N N . GLY A 1 87 ? 5.294 5.192 -15.528 1.00 85.50 87 GLY A N 1
ATOM 643 C CA . GLY A 1 87 ? 4.424 4.154 -16.099 1.00 85.50 87 GLY A CA 1
ATOM 644 C C . GLY A 1 87 ? 3.826 3.193 -15.069 1.00 85.50 87 GLY A C 1
ATOM 645 O O . GLY A 1 87 ? 2.849 2.526 -15.370 1.00 85.50 87 GLY A O 1
ATOM 646 N N . VAL A 1 88 ? 4.347 3.161 -13.836 1.00 89.06 88 VAL A N 1
ATOM 647 C CA . VAL A 1 88 ? 3.794 2.356 -12.728 1.00 89.06 88 VAL A CA 1
ATOM 648 C C . VAL A 1 88 ? 2.321 2.689 -12.443 1.00 89.06 88 VAL A C 1
ATOM 650 O O . VAL A 1 88 ? 1.595 1.862 -11.897 1.00 89.06 88 VAL A O 1
ATOM 653 N N . TRP A 1 89 ? 1.874 3.888 -12.816 1.00 87.06 89 TRP A N 1
ATOM 654 C CA . TRP A 1 89 ? 0.515 4.376 -12.585 1.00 87.06 89 TRP A CA 1
ATOM 655 C C . TRP A 1 89 ? -0.485 4.038 -13.705 1.00 87.06 89 TRP A C 1
ATOM 657 O O . TRP A 1 89 ? -1.662 4.363 -13.546 1.00 87.06 89 TRP A O 1
ATOM 667 N N . GLY A 1 90 ? -0.046 3.371 -14.781 1.00 80.44 90 GLY A N 1
ATOM 668 C CA . GLY A 1 90 ? -0.807 3.215 -16.028 1.00 80.44 90 GLY A CA 1
ATOM 669 C C . GLY A 1 90 ? -0.480 4.340 -16.995 1.00 80.44 90 GLY A C 1
ATOM 670 O O . GLY A 1 90 ? -1.268 5.308 -17.050 1.00 80.44 90 GLY A O 1
#